Protein AF-F3AFX7-F1 (afdb_monomer_lite)

Foldseek 3Di:
DDDAPQCVVLVFDPCPQQLNVDPDDVVQQVVCCVVPVGHPSCVPPVLLNVLSVLLRLLVVLVVFFPDDQQPDWDQAPNDIDRSVRLSVLLNVLSSVLNNCVRCCVPVVPDDDDPVRVVVSVVSSVSNVVSCVRCVVVSVVTDGHPVPD

Sequence (148 aa):
MKRNKYLDNLGINIENYGSNFAKEKKLQRFFERRKYGFDYRETINMDLMFAEWLYSRLMMLVEQTDDDLTFNSVVFEGKKYTIEQAIQRILKATGNYLYFYEHVDTMGEEYVSDKEIQELCEEMKAATRLWAEIMRYADRVVVNKNVL

pLDDT: mean 89.42, std 8.96, range [50.69, 98.25]

Secondary structure (DSSP, 8-state):
----HHHHHTT--TTTSTTTT----HHHHHHHHHHHSS-GGGGSSHHHHHHHHHHHHHHHHHHHB-S-TTT-EEEETTEEEEHHHHHHHHHHHHHHHHHIIIIIIIT--S---HHHHHHHHHHHHHHHHHHHHHHHHHTTPPBPTT--

Radius of gyration: 17.04 Å; chains: 1; bounding box: 41×41×42 Å

Structure (mmCIF, N/CA/C/O backbone):
data_AF-F3AFX7-F1
#
_entry.id   AF-F3AFX7-F1
#
loop_
_atom_site.group_PDB
_atom_site.id
_atom_site.type_symbol
_atom_site.label_atom_id
_atom_site.label_alt_id
_atom_site.label_comp_id
_atom_site.label_asym_id
_atom_site.label_entity_id
_atom_site.label_seq_id
_atom_site.pdbx_PDB_ins_code
_atom_site.Cartn_x
_atom_site.Cartn_y
_atom_site.Cartn_z
_atom_site.occupancy
_atom_site.B_iso_or_equiv
_atom_site.auth_seq_id
_atom_site.auth_comp_id
_atom_site.auth_asym_id
_atom_site.auth_atom_id
_atom_site.pdbx_PDB_model_num
ATOM 1 N N . MET A 1 1 ? 1.449 -7.664 -13.588 1.00 72.62 1 MET A N 1
ATOM 2 C CA . MET A 1 1 ? 0.119 -7.592 -12.958 1.00 72.62 1 MET A CA 1
ATOM 3 C C . MET A 1 1 ? -0.962 -7.255 -13.977 1.00 72.62 1 MET A C 1
ATOM 5 O O . MET A 1 1 ? -0.650 -6.704 -15.028 1.00 72.62 1 MET A O 1
ATOM 9 N N . LYS A 1 2 ? -2.217 -7.641 -13.691 1.00 83.94 2 LYS A N 1
ATOM 10 C CA . LYS A 1 2 ? -3.394 -7.190 -14.455 1.00 83.94 2 LYS A CA 1
ATOM 11 C C . LYS A 1 2 ? -3.668 -5.711 -14.158 1.00 83.94 2 LYS A C 1
ATOM 13 O O . LYS A 1 2 ? -3.184 -5.195 -13.153 1.00 83.94 2 LYS A O 1
ATOM 18 N N . ARG A 1 3 ? -4.450 -5.065 -15.026 1.00 86.38 3 ARG A N 1
ATOM 19 C CA . ARG A 1 3 ? -4.883 -3.676 -14.849 1.00 86.38 3 ARG A CA 1
ATOM 20 C C . ARG A 1 3 ? -5.640 -3.495 -13.527 1.00 86.38 3 ARG A C 1
ATOM 22 O O . ARG A 1 3 ? -6.381 -4.393 -13.126 1.00 86.38 3 ARG A O 1
ATOM 29 N N . ASN A 1 4 ? -5.433 -2.358 -12.869 1.00 92.19 4 ASN A N 1
ATOM 30 C CA . ASN A 1 4 ? -5.941 -2.061 -11.538 1.00 92.19 4 ASN A CA 1
ATOM 31 C C . ASN A 1 4 ? -6.506 -0.634 -11.503 1.00 92.19 4 ASN A C 1
ATOM 33 O O . ASN A 1 4 ? -5.742 0.325 -11.562 1.00 92.19 4 ASN A O 1
ATOM 37 N N . LYS A 1 5 ? -7.833 -0.523 -11.343 1.00 93.81 5 LYS A N 1
ATOM 38 C CA . LYS A 1 5 ? -8.586 0.744 -11.324 1.00 93.81 5 LYS A CA 1
ATOM 39 C C . LYS A 1 5 ? -7.992 1.771 -10.354 1.00 93.81 5 LYS A C 1
ATOM 41 O O . LYS A 1 5 ? -7.946 2.949 -10.675 1.00 93.81 5 LYS A O 1
ATOM 46 N N . TYR A 1 6 ? -7.551 1.345 -9.171 1.00 94.94 6 TYR A N 1
ATOM 47 C CA . TYR A 1 6 ? -7.077 2.272 -8.141 1.00 94.94 6 TYR A CA 1
ATOM 48 C C . TYR A 1 6 ? -5.690 2.832 -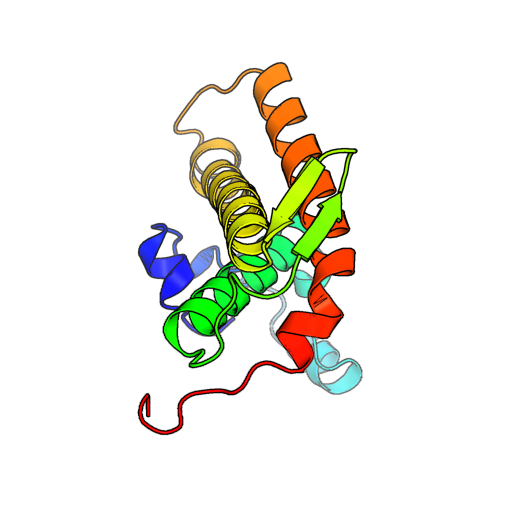8.455 1.00 94.94 6 TYR A C 1
ATOM 50 O O . TYR A 1 6 ? -5.437 3.998 -8.176 1.00 94.94 6 TYR A O 1
ATOM 58 N N . LEU A 1 7 ? -4.820 2.032 -9.079 1.00 93.19 7 LEU A N 1
ATOM 59 C CA . LEU A 1 7 ? -3.513 2.503 -9.545 1.00 93.19 7 LEU A CA 1
ATOM 60 C C . LEU A 1 7 ? -3.653 3.376 -10.801 1.00 93.19 7 LEU A C 1
ATOM 62 O O . LEU A 1 7 ? -2.970 4.387 -10.910 1.00 93.19 7 LEU A O 1
ATOM 66 N N . ASP A 1 8 ? -4.583 3.039 -11.706 1.00 92.62 8 ASP A N 1
ATOM 67 C CA . ASP A 1 8 ? -4.946 3.893 -12.848 1.00 9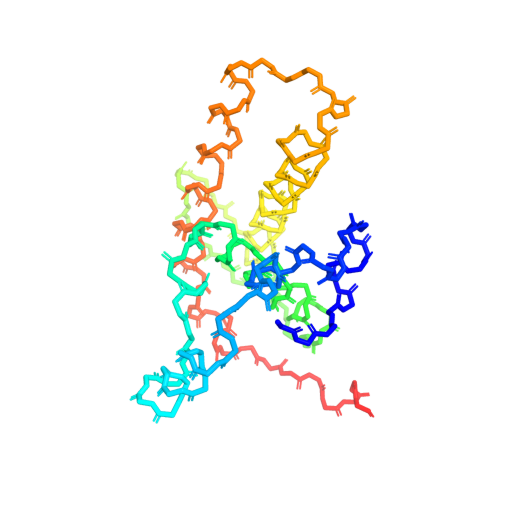2.62 8 ASP A CA 1
ATOM 68 C C . ASP A 1 8 ? -5.417 5.279 -12.356 1.00 92.62 8 ASP A C 1
ATOM 70 O O . ASP A 1 8 ? -4.992 6.304 -12.881 1.00 92.62 8 ASP A O 1
ATOM 74 N N . ASN A 1 9 ? -6.258 5.319 -11.314 1.00 92.94 9 ASN A N 1
ATOM 75 C CA . ASN A 1 9 ? -6.752 6.566 -10.718 1.00 92.94 9 ASN A CA 1
ATOM 76 C C . ASN A 1 9 ? -5.652 7.405 -10.046 1.00 92.94 9 ASN A C 1
ATOM 78 O O . ASN A 1 9 ? -5.812 8.618 -9.931 1.00 92.94 9 ASN A O 1
ATOM 82 N N . LEU A 1 10 ? -4.557 6.777 -9.607 1.00 90.06 10 LEU A N 1
ATOM 83 C CA . LEU A 1 10 ? -3.365 7.468 -9.109 1.00 90.06 10 LEU A CA 1
ATOM 84 C C . LEU A 1 10 ? -2.473 8.017 -10.235 1.00 90.06 10 LEU A C 1
ATOM 86 O O . LEU A 1 10 ? -1.498 8.695 -9.941 1.00 90.06 10 LEU A O 1
ATOM 90 N N . GLY A 1 11 ? -2.786 7.733 -11.503 1.00 89.38 11 GLY A N 1
ATOM 91 C CA . GLY A 1 11 ? -1.983 8.160 -12.652 1.00 89.38 11 GLY A CA 1
ATOM 92 C C . GLY A 1 11 ? -0.799 7.246 -12.975 1.00 89.38 11 GLY A C 1
ATOM 93 O O . GLY A 1 11 ? -0.038 7.552 -13.887 1.00 89.38 11 GLY A O 1
ATOM 94 N N . ILE A 1 12 ? -0.664 6.108 -12.289 1.00 88.75 12 ILE A N 1
ATOM 95 C CA . ILE A 1 12 ? 0.452 5.178 -12.490 1.00 88.75 12 ILE A CA 1
ATOM 96 C C . ILE A 1 12 ? 0.244 4.418 -13.801 1.00 88.75 12 ILE A C 1
ATOM 98 O O . ILE A 1 12 ? -0.831 3.852 -14.055 1.00 88.75 12 ILE A O 1
ATOM 102 N N . ASN A 1 13 ? 1.281 4.357 -14.635 1.00 87.94 13 ASN A N 1
ATOM 103 C CA . ASN A 1 13 ? 1.206 3.627 -15.895 1.00 87.94 13 ASN A CA 1
ATOM 104 C C . ASN A 1 13 ? 1.195 2.105 -15.652 1.00 87.94 13 ASN A C 1
ATOM 106 O O . ASN A 1 13 ? 1.954 1.579 -14.841 1.00 87.94 13 ASN A O 1
ATOM 110 N N . ILE A 1 14 ? 0.388 1.354 -16.412 1.00 88.56 14 ILE A N 1
ATOM 111 C CA . ILE A 1 14 ? 0.326 -0.117 -16.329 1.00 88.56 14 ILE A CA 1
ATOM 112 C C . ILE A 1 14 ? 1.689 -0.795 -16.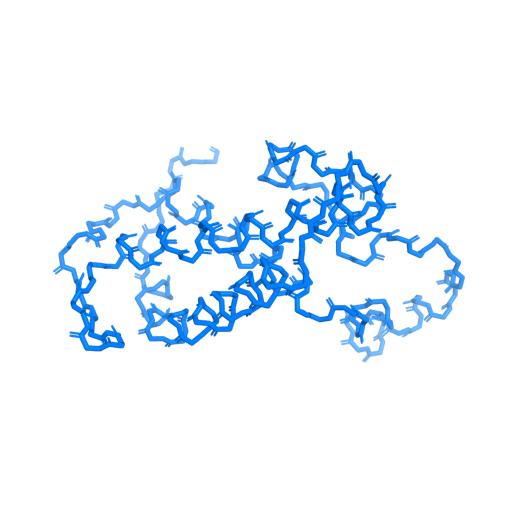526 1.00 88.56 14 ILE A C 1
ATOM 114 O O . ILE A 1 14 ? 1.915 -1.895 -16.007 1.00 88.56 14 ILE A O 1
ATOM 118 N N . GLU A 1 15 ? 2.594 -0.168 -17.279 1.00 87.62 15 GLU A N 1
ATOM 119 C CA . GLU A 1 15 ? 3.958 -0.669 -17.466 1.00 87.62 15 GLU A CA 1
ATOM 120 C C . GLU A 1 15 ? 4.774 -0.649 -16.167 1.00 87.62 15 GLU A C 1
ATOM 122 O O . GLU A 1 15 ? 5.639 -1.507 -15.991 1.00 87.62 15 GLU A O 1
ATOM 127 N N . ASN A 1 16 ? 4.429 0.244 -15.240 1.00 86.19 16 ASN A N 1
ATOM 128 C CA . ASN A 1 16 ? 5.113 0.444 -13.968 1.00 86.19 16 ASN A CA 1
ATOM 129 C C . ASN A 1 16 ? 4.469 -0.334 -12.810 1.00 86.19 16 ASN A C 1
ATOM 131 O O . ASN A 1 16 ? 5.075 -0.451 -11.754 1.00 86.19 16 ASN A O 1
ATOM 135 N N . TYR A 1 17 ? 3.302 -0.963 -13.016 1.00 86.88 17 TYR A N 1
ATOM 136 C CA . TYR A 1 17 ? 2.631 -1.746 -11.967 1.00 86.88 17 TYR A CA 1
ATOM 137 C C . TYR A 1 17 ? 3.475 -2.918 -11.474 1.00 86.88 17 TYR A C 1
ATOM 139 O O . TYR A 1 17 ? 3.654 -3.912 -12.194 1.00 86.88 17 TYR A O 1
ATOM 147 N N . GLY A 1 18 ? 3.876 -2.863 -10.212 1.00 81.56 18 GLY A N 1
ATOM 148 C CA . GLY A 1 18 ? 4.500 -3.934 -9.455 1.00 81.56 18 GLY A CA 1
ATOM 149 C C . GLY A 1 18 ? 5.662 -4.541 -10.221 1.00 81.56 18 GLY A C 1
ATOM 150 O O . GLY A 1 18 ? 6.707 -3.934 -10.396 1.00 81.56 18 GLY A O 1
ATOM 151 N N . SER A 1 19 ? 5.472 -5.756 -10.735 1.00 80.75 19 SER A N 1
ATOM 152 C CA . SER A 1 19 ? 6.486 -6.483 -11.503 1.00 80.75 19 SER A CA 1
ATOM 153 C C . SER A 1 19 ? 6.494 -6.212 -13.018 1.00 80.75 19 SER A C 1
ATOM 155 O O . SER A 1 19 ? 7.194 -6.910 -13.754 1.00 80.75 19 SER A O 1
ATOM 157 N N . ASN A 1 20 ? 5.700 -5.272 -13.545 1.00 84.44 20 ASN A N 1
ATOM 158 C CA . ASN A 1 20 ? 5.555 -5.059 -14.995 1.00 84.44 20 ASN A CA 1
ATOM 159 C C . ASN A 1 20 ? 6.750 -4.366 -15.665 1.00 84.44 20 ASN A C 1
ATOM 161 O O . ASN A 1 20 ? 6.932 -4.571 -16.868 1.00 84.44 20 ASN A O 1
ATOM 165 N N . PHE A 1 21 ? 7.603 -3.679 -14.898 1.00 80.00 21 PHE A N 1
ATOM 166 C CA . PHE A 1 21 ? 8.753 -2.921 -15.405 1.00 80.00 21 PHE A CA 1
ATOM 167 C C . PHE A 1 21 ? 9.711 -3.762 -16.267 1.00 80.00 21 PHE A C 1
ATOM 169 O O . PHE A 1 21 ? 10.208 -3.318 -17.301 1.00 80.00 21 PHE A O 1
ATOM 176 N N . ALA A 1 22 ? 9.961 -5.020 -15.891 1.00 79.25 22 ALA A N 1
ATOM 177 C CA . ALA A 1 22 ? 10.874 -5.885 -16.631 1.00 79.25 22 ALA A CA 1
ATOM 178 C C . ALA A 1 22 ? 10.124 -6.717 -17.682 1.00 79.25 22 ALA A C 1
ATOM 180 O O . ALA A 1 22 ? 9.324 -7.602 -17.356 1.00 79.25 22 ALA A O 1
ATOM 181 N N . LYS A 1 23 ? 10.440 -6.490 -18.965 1.00 81.44 23 LYS A N 1
ATOM 182 C CA . LYS A 1 23 ? 9.850 -7.198 -20.122 1.00 81.44 23 LYS A CA 1
ATOM 183 C C . LYS A 1 23 ? 10.651 -8.446 -20.551 1.00 81.44 23 LYS A C 1
ATOM 185 O O . LYS A 1 23 ? 10.092 -9.345 -21.189 1.00 81.44 23 LYS A O 1
ATOM 190 N N . GLU A 1 24 ? 11.900 -8.574 -20.111 1.00 84.44 24 GLU A N 1
ATOM 191 C CA . GLU A 1 24 ? 12.858 -9.616 -20.525 1.00 84.44 24 GLU A CA 1
ATOM 192 C C . GLU A 1 24 ? 12.674 -10.993 -19.851 1.00 84.44 24 GLU A C 1
ATOM 194 O O . GLU A 1 24 ? 11.819 -11.179 -18.996 1.00 84.44 24 GLU A O 1
ATOM 199 N N . LYS A 1 25 ? 13.472 -12.002 -20.238 1.00 88.62 25 LYS A N 1
ATOM 200 C CA . LYS A 1 25 ? 13.552 -13.319 -19.561 1.00 88.62 25 LYS A CA 1
ATOM 201 C C . LYS A 1 25 ? 12.216 -14.080 -19.436 1.00 88.62 25 LYS A C 1
ATOM 203 O O . LYS A 1 25 ? 11.943 -14.752 -18.443 1.00 88.62 25 LYS A O 1
ATOM 208 N N . LYS A 1 26 ? 11.380 -14.032 -20.484 1.00 90.19 26 LYS A N 1
ATOM 209 C CA . LYS A 1 26 ? 10.054 -14.694 -20.533 1.00 90.19 26 LYS A CA 1
ATOM 210 C C . LYS A 1 26 ? 10.078 -16.176 -20.127 1.00 90.19 26 LYS A C 1
ATOM 212 O O . LYS A 1 26 ? 9.209 -16.588 -19.365 1.00 90.19 26 LYS A O 1
ATOM 217 N N . LEU A 1 27 ? 11.056 -16.949 -20.609 1.00 93.88 27 LEU A N 1
ATOM 218 C CA . LEU A 1 27 ? 11.170 -18.382 -20.305 1.00 93.88 27 LEU A CA 1
ATOM 219 C C . LEU A 1 27 ? 11.485 -18.641 -18.829 1.00 93.88 27 LEU A C 1
ATOM 221 O O . LEU A 1 27 ? 10.818 -19.462 -18.209 1.00 93.88 27 LEU A O 1
ATOM 225 N N . GLN A 1 28 ? 12.436 -17.903 -18.248 1.00 94.06 28 GLN A N 1
ATOM 226 C CA . GLN A 1 28 ? 12.748 -17.999 -16.819 1.00 94.06 28 GLN A CA 1
ATOM 227 C C . GLN A 1 28 ? 11.493 -17.751 -15.976 1.00 94.06 28 GLN A C 1
ATOM 229 O O . GLN A 1 28 ? 11.135 -18.585 -15.150 1.00 94.06 28 GLN A O 1
ATOM 234 N N . ARG A 1 29 ? 10.759 -16.667 -16.262 1.00 92.06 29 ARG A N 1
ATOM 235 C CA . ARG A 1 29 ? 9.520 -16.338 -15.541 1.00 92.06 29 ARG A CA 1
ATOM 236 C C . ARG A 1 29 ? 8.446 -17.409 -15.672 1.00 92.06 29 ARG A C 1
ATOM 238 O O . ARG A 1 29 ? 7.694 -17.641 -14.735 1.00 92.06 29 ARG A O 1
ATOM 245 N N . PHE A 1 30 ? 8.347 -18.057 -16.832 1.00 93.62 30 PHE A N 1
ATOM 246 C CA . PHE A 1 30 ? 7.412 -19.163 -17.019 1.00 93.62 30 PHE A CA 1
ATOM 247 C C . PHE A 1 30 ? 7.740 -20.338 -16.087 1.00 93.62 30 PHE A C 1
ATOM 249 O O . PHE A 1 30 ? 6.846 -20.855 -15.415 1.00 93.62 30 PHE A O 1
ATOM 256 N N . PHE A 1 31 ? 9.016 -20.726 -15.999 1.00 97.25 31 PHE A N 1
ATOM 257 C CA . PHE A 1 31 ? 9.451 -21.790 -15.092 1.00 97.25 31 PHE A CA 1
ATOM 258 C C . PHE A 1 31 ? 9.291 -21.403 -13.619 1.00 97.25 31 PHE A C 1
ATOM 260 O O . PHE A 1 31 ? 8.806 -22.214 -12.832 1.00 97.25 31 PHE A O 1
ATOM 267 N N . GLU A 1 32 ? 9.636 -20.169 -13.250 1.00 95.88 32 GLU A N 1
ATOM 268 C CA . GLU A 1 32 ? 9.485 -19.665 -11.882 1.00 95.88 32 GLU A CA 1
ATOM 269 C C . GLU A 1 32 ? 8.023 -19.647 -11.441 1.00 95.88 32 GLU A C 1
ATOM 271 O O . GLU A 1 32 ? 7.709 -20.229 -10.410 1.00 95.88 32 GLU A O 1
ATOM 276 N N . ARG A 1 33 ? 7.101 -19.121 -12.259 1.00 94.56 33 ARG A N 1
ATOM 277 C CA . ARG A 1 33 ? 5.664 -19.128 -11.928 1.00 94.56 33 ARG A CA 1
ATOM 278 C C . ARG A 1 33 ? 5.112 -20.535 -11.757 1.00 94.56 33 ARG A C 1
ATOM 280 O O . ARG A 1 33 ? 4.273 -20.758 -10.894 1.00 94.56 33 ARG A O 1
ATOM 287 N N . ARG A 1 34 ? 5.583 -21.502 -12.551 1.00 95.19 34 ARG A N 1
ATOM 288 C CA . ARG A 1 34 ? 5.170 -22.904 -12.399 1.00 95.19 34 ARG A CA 1
ATOM 289 C C . ARG A 1 34 ? 5.729 -23.539 -11.123 1.00 95.19 34 ARG A C 1
ATOM 291 O O . ARG A 1 34 ? 5.075 -24.408 -10.557 1.00 95.19 34 ARG A O 1
ATOM 298 N N . LYS A 1 35 ? 6.929 -23.142 -10.694 1.00 97.44 35 LYS A N 1
ATOM 299 C CA . LYS A 1 35 ? 7.603 -23.700 -9.514 1.00 97.44 35 LYS A CA 1
ATOM 300 C C . LYS A 1 35 ? 7.165 -23.038 -8.204 1.00 97.44 35 LYS A C 1
ATOM 302 O O . LYS A 1 35 ? 6.978 -23.741 -7.219 1.00 97.44 35 LYS A O 1
ATOM 307 N N . TYR A 1 36 ? 7.033 -21.714 -8.191 1.00 95.94 36 TYR A N 1
ATOM 308 C CA . TYR A 1 36 ? 6.838 -20.896 -6.990 1.00 95.94 36 TYR A CA 1
ATOM 309 C C . TYR A 1 36 ? 5.481 -20.179 -6.944 1.00 95.94 36 TYR A C 1
ATOM 311 O O . TYR A 1 36 ? 5.097 -19.684 -5.892 1.00 95.94 36 TYR A O 1
ATOM 319 N N . GLY A 1 37 ? 4.750 -20.098 -8.061 1.00 93.44 37 GLY A N 1
ATOM 320 C CA . GLY A 1 37 ? 3.509 -19.317 -8.174 1.00 93.44 37 GLY A CA 1
ATOM 321 C C . GLY A 1 37 ? 3.715 -17.839 -8.533 1.00 93.44 37 GLY A C 1
ATOM 322 O O . GLY A 1 37 ? 2.768 -17.191 -8.969 1.00 93.44 37 GLY A O 1
ATOM 323 N N . PHE A 1 38 ? 4.947 -17.336 -8.433 1.00 91.31 38 PHE A N 1
ATOM 324 C CA . PHE A 1 38 ? 5.373 -15.971 -8.766 1.00 91.31 38 PHE A CA 1
ATOM 325 C C . PHE A 1 38 ? 6.726 -15.994 -9.504 1.00 91.31 38 PHE A C 1
ATOM 327 O O . PHE A 1 38 ? 7.352 -17.052 -9.618 1.00 91.31 38 PHE A O 1
ATOM 334 N N . ASP A 1 39 ? 7.167 -14.859 -10.055 1.00 92.31 39 ASP A N 1
ATOM 335 C CA . ASP A 1 39 ? 8.479 -14.734 -10.719 1.00 92.31 39 ASP A CA 1
ATOM 336 C C . ASP A 1 39 ? 9.437 -13.766 -10.012 1.00 92.31 39 ASP A C 1
ATOM 338 O O . ASP A 1 39 ? 9.022 -13.002 -9.147 1.00 92.31 39 ASP A O 1
ATOM 342 N N . TYR A 1 40 ? 10.726 -13.791 -10.372 1.00 90.38 40 TYR A N 1
ATOM 343 C CA . TYR A 1 40 ? 11.775 -13.012 -9.691 1.00 90.38 40 TYR A CA 1
ATOM 344 C C . TYR A 1 40 ? 11.492 -11.503 -9.607 1.00 90.38 40 TYR A C 1
ATOM 346 O O . TYR A 1 40 ? 12.018 -10.819 -8.738 1.00 90.38 40 TYR A O 1
ATOM 354 N N . ARG A 1 41 ? 10.684 -10.942 -10.514 1.00 89.06 41 ARG A N 1
ATOM 355 C CA . ARG A 1 41 ? 10.353 -9.510 -10.471 1.00 89.06 41 ARG A CA 1
ATOM 356 C C . ARG A 1 41 ? 9.511 -9.175 -9.245 1.00 89.06 41 ARG A C 1
ATOM 358 O O . ARG A 1 41 ? 9.519 -8.035 -8.812 1.00 89.06 41 ARG A O 1
ATOM 365 N N . GLU A 1 42 ? 8.818 -10.170 -8.696 1.00 88.62 42 GLU A N 1
ATOM 366 C CA . GLU A 1 42 ? 8.036 -10.056 -7.467 1.00 88.62 42 GLU A CA 1
ATOM 367 C C . GLU A 1 42 ? 8.904 -10.112 -6.196 1.00 88.62 42 GLU A C 1
ATOM 369 O O . GLU A 1 42 ? 8.394 -9.982 -5.089 1.00 88.62 42 GLU A O 1
ATOM 374 N N . THR A 1 43 ? 10.223 -10.285 -6.345 1.00 88.69 43 THR A N 1
ATOM 375 C CA . THR A 1 43 ? 11.204 -10.224 -5.250 1.00 88.69 43 THR A CA 1
ATOM 376 C C . THR A 1 43 ? 12.068 -8.960 -5.310 1.00 88.69 43 THR A C 1
ATOM 378 O O . THR A 1 43 ? 13.080 -8.875 -4.618 1.00 88.69 43 THR A O 1
ATOM 381 N N . ILE A 1 44 ? 11.719 -8.002 -6.171 1.00 85.56 44 ILE A N 1
ATOM 382 C CA . ILE A 1 44 ? 12.408 -6.718 -6.351 1.00 85.56 44 ILE A CA 1
ATOM 383 C C . ILE A 1 44 ? 11.445 -5.618 -5.901 1.00 85.56 44 ILE A C 1
ATOM 385 O O . ILE A 1 44 ? 10.254 -5.714 -6.174 1.00 85.56 44 ILE A O 1
ATOM 389 N N . ASN A 1 45 ? 11.952 -4.586 -5.217 1.00 85.44 45 ASN A N 1
ATOM 390 C CA . ASN A 1 45 ? 11.151 -3.459 -4.716 1.00 85.44 45 ASN A CA 1
ATOM 391 C C . ASN A 1 45 ? 9.915 -3.921 -3.922 1.00 85.44 45 ASN A C 1
ATOM 393 O O . ASN A 1 45 ? 8.790 -3.489 -4.171 1.00 85.44 45 ASN A O 1
ATOM 397 N N . MET A 1 46 ? 10.131 -4.831 -2.965 1.00 89.06 46 MET A N 1
ATOM 398 C CA . MET A 1 46 ? 9.048 -5.445 -2.187 1.00 89.06 46 MET A CA 1
ATOM 399 C C . MET A 1 46 ? 8.200 -4.415 -1.432 1.00 89.06 46 MET A C 1
ATOM 401 O O . MET A 1 46 ? 6.993 -4.609 -1.328 1.00 89.06 46 MET A O 1
ATOM 405 N N . ASP A 1 47 ? 8.795 -3.313 -0.970 1.00 89.06 47 ASP A N 1
ATOM 406 C CA . ASP A 1 47 ? 8.063 -2.231 -0.301 1.00 89.06 47 ASP A CA 1
ATOM 407 C C . ASP A 1 47 ? 7.075 -1.543 -1.250 1.00 89.06 47 ASP A C 1
ATOM 409 O O . ASP A 1 47 ? 5.912 -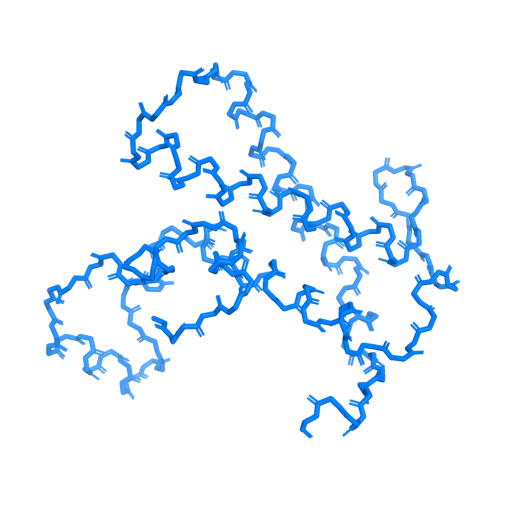1.349 -0.894 1.00 89.06 47 ASP A O 1
ATOM 413 N N . LEU A 1 48 ? 7.496 -1.257 -2.488 1.00 90.25 48 LEU A N 1
ATOM 414 C CA . LEU A 1 48 ? 6.631 -0.696 -3.526 1.00 90.25 48 LEU A CA 1
ATOM 415 C C . LEU A 1 48 ? 5.490 -1.657 -3.869 1.00 90.25 48 LEU A C 1
ATOM 417 O O . LEU A 1 48 ? 4.324 -1.271 -3.888 1.00 90.25 48 LEU A O 1
ATOM 421 N N . MET A 1 49 ? 5.814 -2.935 -4.074 1.00 90.31 49 MET A N 1
ATOM 422 C CA . MET A 1 49 ? 4.804 -3.957 -4.343 1.00 90.31 49 MET A CA 1
ATOM 423 C C . MET A 1 49 ? 3.808 -4.113 -3.195 1.00 90.31 49 MET A C 1
ATOM 425 O O . MET A 1 49 ? 2.611 -4.298 -3.427 1.00 90.31 49 MET A O 1
ATOM 429 N N . PHE A 1 50 ? 4.288 -4.043 -1.955 1.00 93.19 50 PHE A N 1
ATOM 430 C CA . PHE A 1 50 ? 3.436 -4.096 -0.780 1.00 93.19 50 PHE A CA 1
ATOM 431 C C . PHE A 1 50 ? 2.546 -2.853 -0.684 1.00 93.19 50 PHE A C 1
ATOM 433 O O . PHE A 1 50 ? 1.355 -2.996 -0.408 1.00 93.19 50 PHE A O 1
ATOM 440 N N . ALA A 1 51 ? 3.069 -1.661 -0.991 1.00 95.44 51 ALA A N 1
ATOM 441 C CA . ALA A 1 51 ? 2.290 -0.427 -1.057 1.00 95.44 51 ALA A CA 1
ATOM 442 C C . ALA A 1 51 ? 1.180 -0.507 -2.118 1.00 95.44 51 ALA A C 1
ATOM 444 O O . ALA A 1 51 ? 0.023 -0.230 -1.804 1.00 95.44 51 ALA A O 1
ATOM 445 N N . GLU A 1 52 ? 1.489 -0.962 -3.338 1.00 94.75 52 GLU A N 1
ATOM 446 C CA . GLU A 1 52 ? 0.491 -1.159 -4.400 1.00 94.75 52 GLU A CA 1
ATOM 447 C C . GLU A 1 52 ? -0.596 -2.146 -3.986 1.00 94.75 52 GLU A C 1
ATOM 449 O O . GLU A 1 52 ? -1.794 -1.932 -4.231 1.00 94.75 52 GLU A O 1
ATOM 454 N N . TRP A 1 53 ? -0.173 -3.260 -3.380 1.00 93.81 53 TRP A N 1
ATOM 455 C CA . TRP A 1 53 ? -1.080 -4.280 -2.891 1.00 93.81 53 TRP A CA 1
ATOM 456 C C . TRP A 1 53 ? -2.013 -3.679 -1.842 1.00 93.81 53 TRP A C 1
ATOM 458 O O . TRP A 1 53 ? -3.229 -3.681 -2.044 1.00 93.81 53 TRP A O 1
ATOM 468 N N . LEU A 1 54 ? -1.452 -3.101 -0.785 1.00 95.69 54 LEU A N 1
ATOM 469 C CA . LEU A 1 54 ? -2.191 -2.584 0.357 1.00 95.69 54 LEU A CA 1
ATOM 470 C C . LEU A 1 54 ? -3.141 -1.452 -0.047 1.00 95.69 54 LEU A C 1
ATOM 472 O O . LEU A 1 54 ? -4.328 -1.525 0.272 1.00 95.69 54 LEU A O 1
ATOM 476 N N . TYR A 1 55 ? -2.657 -0.478 -0.826 1.00 96.88 55 TYR A N 1
ATOM 477 C CA . TYR A 1 55 ? -3.460 0.640 -1.326 1.00 96.88 55 TYR A CA 1
ATOM 478 C C . TYR A 1 55 ? -4.700 0.142 -2.069 1.00 96.88 55 TYR A C 1
ATOM 480 O O . TYR A 1 55 ? -5.834 0.457 -1.715 1.00 96.88 55 TYR A O 1
ATOM 488 N N . SER A 1 56 ? -4.496 -0.719 -3.066 1.00 95.19 56 SER A N 1
ATOM 489 C CA . SER A 1 56 ? -5.584 -1.164 -3.938 1.00 95.19 56 SER A CA 1
ATOM 490 C C . SER A 1 56 ? -6.636 -1.993 -3.200 1.00 95.19 56 SER A C 1
ATOM 492 O O . SER A 1 56 ? -7.823 -1.891 -3.501 1.00 95.19 56 SER A O 1
ATOM 494 N N . ARG A 1 57 ? -6.218 -2.842 -2.249 1.00 94.00 57 ARG A N 1
ATOM 495 C CA . ARG A 1 57 ? -7.152 -3.710 -1.512 1.00 94.00 57 ARG A CA 1
ATOM 496 C C . ARG A 1 57 ? -7.936 -2.915 -0.479 1.00 94.00 57 ARG A C 1
ATOM 498 O O . ARG A 1 57 ? -9.128 -3.157 -0.342 1.00 94.00 57 ARG A O 1
ATOM 505 N N . LEU A 1 58 ? -7.306 -1.954 0.194 1.00 95.19 58 LEU A N 1
ATOM 506 C CA . LEU A 1 58 ? -8.000 -1.083 1.138 1.00 95.19 58 LEU A CA 1
ATOM 507 C C . LEU A 1 58 ? -8.959 -0.114 0.440 1.00 95.19 58 LEU A C 1
ATOM 509 O O . LEU A 1 58 ? -10.058 0.090 0.944 1.00 95.19 58 LEU A O 1
ATOM 513 N N . MET A 1 59 ? -8.602 0.414 -0.736 1.00 95.81 59 MET A N 1
ATOM 514 C CA . MET A 1 59 ? -9.534 1.211 -1.543 1.00 95.81 59 MET A CA 1
ATOM 515 C C . MET A 1 59 ? -10.786 0.404 -1.901 1.00 95.81 59 MET A C 1
ATOM 517 O O . MET A 1 59 ? -11.902 0.880 -1.712 1.00 95.81 59 MET A O 1
ATOM 521 N N . MET A 1 60 ? -10.605 -0.841 -2.356 1.00 92.81 60 MET A N 1
ATOM 522 C CA . MET A 1 60 ? -11.724 -1.731 -2.668 1.00 92.81 60 MET A CA 1
ATOM 523 C C . MET A 1 60 ? -12.549 -2.092 -1.433 1.00 92.81 60 MET A C 1
ATOM 525 O O . MET A 1 60 ? -13.772 -2.097 -1.502 1.00 92.81 60 MET A O 1
ATOM 529 N N . LEU A 1 61 ? -11.889 -2.371 -0.305 1.00 92.06 61 LEU A N 1
ATOM 530 C CA . LEU A 1 61 ? -12.553 -2.673 0.960 1.00 92.06 61 LEU A CA 1
ATOM 531 C C . LEU A 1 61 ? -13.485 -1.531 1.369 1.00 92.06 61 LEU A C 1
ATOM 533 O O . LEU A 1 61 ? -14.648 -1.780 1.654 1.00 92.06 61 LEU A O 1
ATOM 537 N N . VAL A 1 62 ? -12.989 -0.292 1.354 1.00 92.75 62 VAL A N 1
ATOM 538 C CA . VAL A 1 62 ? -13.777 0.899 1.704 1.00 92.75 62 VAL A CA 1
ATOM 539 C C . VAL A 1 62 ? -14.929 1.122 0.720 1.00 92.75 62 VAL A C 1
ATOM 541 O O . VAL A 1 62 ? -16.002 1.536 1.137 1.00 92.75 62 VAL A O 1
ATOM 544 N N . GLU A 1 63 ? -14.735 0.827 -0.568 1.00 92.19 63 GLU A N 1
ATOM 545 C CA . GLU A 1 63 ? -15.786 0.955 -1.591 1.00 92.19 63 GLU A CA 1
ATOM 546 C C . GLU A 1 63 ? -16.894 -0.108 -1.450 1.00 92.19 63 GLU A C 1
ATOM 548 O O . GLU A 1 63 ? -18.031 0.150 -1.838 1.00 92.19 63 GLU A O 1
ATOM 553 N N . GLN A 1 64 ? -16.584 -1.298 -0.919 1.00 90.25 64 GLN A N 1
ATOM 554 C CA . GLN A 1 64 ? -17.492 -2.458 -0.922 1.00 90.25 64 GLN A CA 1
ATOM 555 C C . GLN A 1 64 ? -18.048 -2.859 0.448 1.00 90.25 64 GLN A C 1
ATOM 557 O O . GLN A 1 64 ? -18.965 -3.679 0.511 1.00 90.25 64 GLN A O 1
ATOM 562 N N . THR A 1 65 ? -17.459 -2.376 1.536 1.00 88.75 65 THR A N 1
ATOM 563 C CA . THR A 1 65 ? -17.869 -2.742 2.893 1.00 88.75 65 THR A CA 1
ATOM 564 C C . THR A 1 65 ? -19.225 -2.142 3.253 1.00 88.75 65 THR A C 1
ATOM 566 O O . THR A 1 65 ? -19.437 -0.946 3.069 1.00 88.75 65 THR A O 1
ATOM 569 N N . ASP A 1 66 ? -20.109 -2.955 3.835 1.00 87.56 66 ASP A N 1
ATOM 570 C CA . ASP A 1 66 ? -21.326 -2.464 4.506 1.00 87.56 66 ASP A CA 1
ATOM 571 C C . ASP A 1 66 ? -21.110 -2.256 6.020 1.00 87.56 66 ASP A C 1
ATOM 573 O O . ASP A 1 66 ? -21.983 -1.728 6.711 1.00 87.56 66 ASP A O 1
ATOM 577 N N . ASP A 1 67 ? -19.957 -2.674 6.556 1.00 88.38 67 ASP A N 1
ATOM 578 C CA . ASP A 1 67 ? -19.644 -2.534 7.979 1.00 88.38 67 ASP A CA 1
ATOM 579 C C . ASP A 1 67 ? -19.387 -1.077 8.388 1.00 88.38 67 ASP A C 1
ATOM 581 O O . ASP A 1 67 ? -18.707 -0.318 7.693 1.00 88.38 67 ASP A O 1
ATOM 585 N N . ASP A 1 68 ? -19.838 -0.718 9.594 1.00 90.44 68 ASP A N 1
ATOM 586 C CA . ASP A 1 68 ? -19.493 0.551 10.237 1.00 90.44 68 ASP A CA 1
ATOM 587 C C . ASP A 1 68 ? -18.044 0.524 10.758 1.00 90.44 68 ASP A C 1
ATOM 589 O O . ASP A 1 68 ? -17.742 0.091 11.878 1.00 90.44 68 ASP A O 1
ATOM 593 N N . LEU A 1 69 ? -17.126 1.031 9.932 1.00 91.94 69 LEU A N 1
ATOM 594 C CA . LEU A 1 69 ? -15.697 1.135 10.240 1.00 91.94 69 LEU A CA 1
ATOM 595 C C . LEU A 1 69 ? -15.371 2.153 11.352 1.00 91.94 69 LEU A C 1
ATOM 597 O O . LEU A 1 69 ? -14.219 2.227 11.798 1.00 91.94 69 LEU A O 1
ATOM 601 N N . THR A 1 70 ? -16.349 2.932 11.819 1.00 94.25 70 THR A N 1
ATOM 602 C CA . THR A 1 70 ? -16.166 3.899 12.911 1.00 94.25 70 THR A CA 1
ATOM 603 C C . THR A 1 70 ? -16.393 3.282 14.292 1.00 94.25 70 THR A C 1
ATOM 605 O O . THR A 1 70 ? -15.879 3.798 15.287 1.00 94.25 70 THR A O 1
ATOM 608 N N . PHE A 1 71 ? -17.090 2.142 14.354 1.00 92.31 71 PHE A N 1
ATOM 609 C CA . PHE A 1 71 ? -17.462 1.477 15.602 1.00 92.31 71 PHE A CA 1
ATOM 610 C C . PHE A 1 71 ? -16.255 0.914 16.369 1.00 92.31 71 PHE A C 1
ATOM 612 O O . PHE A 1 71 ? -16.126 1.089 17.583 1.00 92.31 71 PHE A O 1
ATOM 619 N N . ASN A 1 72 ? -15.348 0.236 15.661 1.00 93.00 72 ASN A N 1
ATOM 620 C CA . ASN A 1 72 ? -14.149 -0.354 16.251 1.00 93.00 72 ASN A CA 1
ATOM 621 C C . ASN A 1 72 ? -12.966 0.620 16.214 1.00 93.00 72 ASN A C 1
ATOM 623 O O . ASN A 1 72 ? -12.863 1.484 15.343 1.00 93.00 72 ASN A O 1
ATOM 627 N N . SER A 1 73 ? -12.036 0.459 17.157 1.00 95.88 73 SER A N 1
ATOM 628 C CA . SER A 1 73 ? -10.855 1.320 17.251 1.00 95.88 73 SER A CA 1
ATOM 629 C C . SER A 1 73 ? -9.616 0.571 17.728 1.00 95.88 73 SER A C 1
ATOM 631 O O . SER A 1 73 ? -9.710 -0.458 18.398 1.00 95.88 73 SER A O 1
ATOM 633 N N . VAL A 1 74 ? -8.452 1.118 17.391 1.00 96.62 74 VAL A N 1
ATOM 634 C CA . VAL A 1 74 ? -7.132 0.652 17.823 1.00 96.62 74 VAL A CA 1
ATOM 635 C C . VAL A 1 74 ? -6.345 1.809 18.435 1.00 96.62 74 VAL A C 1
ATOM 637 O O . VAL A 1 74 ? -6.587 2.975 18.120 1.00 96.62 74 VAL A O 1
ATOM 640 N N . VAL A 1 75 ? -5.404 1.500 19.326 1.00 97.56 75 VAL A N 1
ATOM 641 C CA . VAL A 1 75 ? -4.427 2.477 19.822 1.00 97.56 75 VAL A CA 1
ATOM 642 C C . VAL A 1 75 ? -3.108 2.207 19.118 1.00 97.56 75 VAL A C 1
ATOM 644 O O . VAL A 1 75 ? -2.566 1.113 19.229 1.00 97.56 75 VAL A O 1
ATOM 647 N N . PHE A 1 76 ? -2.594 3.204 18.410 1.00 97.75 76 PHE A N 1
ATOM 648 C CA . PHE A 1 76 ? -1.346 3.119 17.665 1.00 97.75 76 PHE A CA 1
ATOM 649 C C . PHE A 1 76 ? -0.522 4.382 17.913 1.00 97.75 76 PHE A C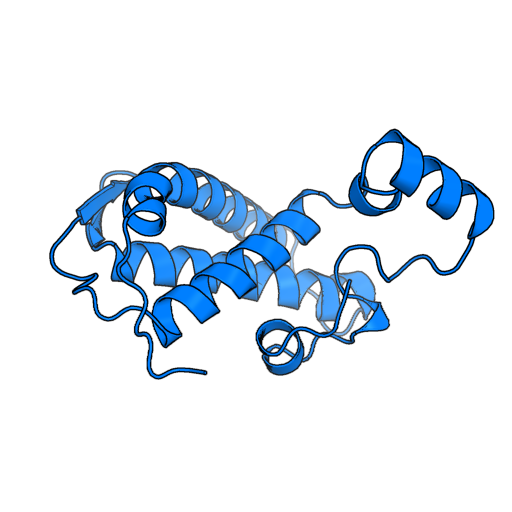 1
ATOM 651 O O . PHE A 1 76 ? -1.050 5.491 17.852 1.00 97.75 76 PHE A O 1
ATOM 658 N N . GLU A 1 77 ? 0.762 4.225 18.245 1.00 96.12 77 GLU A N 1
ATOM 659 C CA . GLU A 1 77 ? 1.669 5.349 18.555 1.00 96.12 77 GLU A CA 1
ATOM 660 C C . GLU A 1 77 ? 1.091 6.320 19.607 1.00 96.12 77 GLU A C 1
ATOM 662 O O . GLU A 1 77 ? 1.195 7.540 19.498 1.00 96.12 77 GLU A O 1
ATOM 667 N N . GLY A 1 78 ? 0.416 5.768 20.622 1.00 96.62 78 GLY A N 1
ATOM 668 C CA . GLY A 1 78 ? -0.206 6.537 21.705 1.00 96.62 78 GLY A CA 1
ATOM 669 C C . GLY A 1 78 ? -1.487 7.288 21.322 1.00 96.62 78 GLY A C 1
ATOM 670 O O . GLY A 1 78 ? -2.050 7.982 22.166 1.00 96.62 78 GLY A O 1
ATOM 671 N N . LYS A 1 79 ? -1.980 7.150 20.085 1.00 97.19 79 LYS A N 1
ATOM 672 C CA . LYS A 1 79 ? -3.216 7.784 19.604 1.00 97.19 79 LYS A CA 1
ATOM 673 C C . LYS A 1 79 ? -4.285 6.738 19.303 1.00 97.19 79 LYS A C 1
ATOM 675 O O . LYS A 1 79 ? -3.990 5.660 18.794 1.00 97.19 79 LYS A O 1
ATOM 680 N N . LYS A 1 80 ? -5.539 7.059 19.624 1.00 97.75 80 LYS A N 1
ATOM 681 C CA . LYS A 1 80 ? -6.698 6.224 19.292 1.00 97.75 80 LYS A CA 1
ATOM 682 C C . LYS A 1 80 ? -7.157 6.540 17.868 1.00 97.75 80 LYS A C 1
ATOM 684 O O . LYS A 1 80 ? -7.359 7.708 17.552 1.00 97.75 80 LYS A O 1
ATOM 689 N N . TYR A 1 81 ? -7.358 5.505 17.061 1.00 97.62 81 TYR A N 1
ATOM 690 C CA . TYR A 1 81 ? -7.884 5.587 15.700 1.00 97.62 81 TYR A CA 1
ATOM 691 C C . TYR A 1 81 ? -9.107 4.687 15.577 1.00 97.62 81 TYR A C 1
ATOM 693 O O . TYR A 1 81 ? -9.073 3.549 16.049 1.00 97.62 81 TYR A O 1
ATOM 701 N N . THR A 1 82 ? -10.170 5.154 14.924 1.00 97.44 82 THR A N 1
ATOM 702 C CA . THR A 1 82 ? -11.176 4.229 14.377 1.00 97.44 82 THR A CA 1
ATOM 703 C C . THR A 1 82 ? -10.548 3.375 13.272 1.00 97.44 82 THR A C 1
ATOM 705 O O . THR A 1 82 ? -9.491 3.729 12.737 1.00 97.44 82 THR A O 1
ATOM 708 N N . ILE A 1 83 ? -11.168 2.247 12.914 1.00 96.38 83 ILE A N 1
ATOM 709 C CA . ILE A 1 83 ? -10.676 1.431 11.790 1.00 96.38 83 ILE A CA 1
ATOM 710 C C . ILE A 1 83 ? -10.683 2.247 10.496 1.00 96.38 83 ILE A C 1
ATOM 712 O O . ILE A 1 83 ? -9.703 2.214 9.758 1.00 96.38 83 ILE A O 1
ATOM 716 N N . GLU A 1 84 ? -11.720 3.054 10.274 1.00 96.12 84 GLU A N 1
ATOM 717 C CA . GLU A 1 84 ? -11.769 4.005 9.161 1.00 96.12 84 GLU A CA 1
ATOM 718 C C . GLU A 1 84 ? -10.557 4.949 9.157 1.00 96.12 84 GLU A C 1
ATOM 720 O O . GLU A 1 84 ? -9.832 5.020 8.167 1.00 96.12 84 GLU A O 1
ATOM 725 N N . GLN A 1 85 ? -10.283 5.636 10.270 1.00 97.81 85 GLN A N 1
ATOM 726 C CA . GLN A 1 85 ? -9.157 6.571 10.365 1.00 97.81 85 GLN A CA 1
ATOM 727 C C . GLN A 1 85 ? -7.811 5.878 10.141 1.00 97.81 85 GLN A C 1
ATOM 729 O O . GLN A 1 85 ? -6.915 6.446 9.513 1.00 97.81 85 GLN A O 1
ATOM 734 N N . ALA A 1 86 ? -7.665 4.650 10.640 1.00 97.81 86 ALA A N 1
ATOM 735 C CA . ALA A 1 86 ? -6.466 3.859 10.425 1.00 97.81 86 ALA A CA 1
ATOM 736 C C . ALA A 1 86 ? -6.288 3.499 8.942 1.00 97.81 86 ALA A C 1
ATOM 738 O O . ALA A 1 86 ? -5.202 3.696 8.398 1.00 97.81 86 ALA A O 1
ATOM 739 N N . ILE A 1 87 ? -7.357 3.054 8.270 1.00 97.31 87 ILE A N 1
ATOM 740 C CA . ILE A 1 87 ? -7.349 2.774 6.829 1.00 97.31 87 ILE A CA 1
ATOM 741 C C . ILE A 1 87 ? -6.998 4.037 6.038 1.00 97.31 87 ILE A C 1
ATOM 743 O O . ILE A 1 87 ? -6.117 3.983 5.185 1.00 97.31 87 ILE A O 1
ATOM 747 N N . GLN A 1 88 ? -7.607 5.183 6.348 1.00 98.00 88 GLN A N 1
ATOM 748 C CA . GLN A 1 88 ? -7.316 6.443 5.655 1.00 98.00 88 GLN A CA 1
ATOM 749 C C . GLN A 1 88 ? -5.854 6.883 5.825 1.00 98.00 88 GLN A C 1
ATOM 751 O O . GLN A 1 88 ? -5.235 7.343 4.864 1.00 98.00 88 GLN A O 1
ATOM 756 N N . ARG A 1 89 ? -5.257 6.695 7.013 1.00 98.00 89 ARG A N 1
ATOM 757 C CA . ARG A 1 89 ? -3.820 6.951 7.223 1.00 98.00 89 ARG A CA 1
ATOM 758 C C . ARG A 1 89 ? -2.959 6.038 6.346 1.00 98.00 89 ARG A C 1
ATOM 760 O O . ARG A 1 89 ? -2.049 6.527 5.684 1.00 98.00 89 ARG A O 1
ATOM 767 N N . ILE A 1 90 ? -3.271 4.741 6.302 1.00 98.25 90 ILE A N 1
ATOM 768 C CA . ILE A 1 90 ? -2.543 3.769 5.472 1.00 98.25 90 ILE A CA 1
ATOM 769 C C . ILE A 1 90 ? -2.674 4.112 3.984 1.00 98.25 90 ILE A C 1
ATOM 771 O O . ILE A 1 90 ? -1.675 4.112 3.268 1.00 98.25 90 ILE A O 1
ATOM 775 N N . LEU A 1 91 ? -3.882 4.432 3.515 1.00 98.12 91 LEU A N 1
ATOM 776 C CA . LEU A 1 91 ? -4.143 4.816 2.127 1.00 98.12 91 LEU A CA 1
ATOM 777 C C . LEU A 1 91 ? -3.370 6.072 1.731 1.00 98.12 91 LEU A C 1
ATOM 779 O O . LEU A 1 91 ? -2.776 6.110 0.658 1.00 98.12 91 LEU A O 1
ATOM 783 N N . LYS A 1 92 ? -3.318 7.075 2.612 1.00 98.00 92 LYS A N 1
ATOM 784 C CA . LYS A 1 92 ? -2.522 8.283 2.379 1.00 98.00 92 LYS A CA 1
ATOM 785 C C . LYS A 1 92 ? -1.029 7.966 2.288 1.00 98.00 92 LYS A C 1
ATOM 787 O O . LYS A 1 92 ? -0.370 8.419 1.360 1.00 98.00 92 LYS A O 1
ATOM 792 N N . ALA A 1 93 ? -0.503 7.184 3.229 1.00 97.75 93 ALA A N 1
ATOM 793 C CA . ALA A 1 93 ? 0.910 6.813 3.257 1.00 97.75 93 ALA A CA 1
ATOM 794 C C . ALA A 1 93 ? 1.317 6.024 2.004 1.00 97.75 93 ALA A C 1
ATOM 796 O O . ALA A 1 93 ? 2.268 6.388 1.319 1.00 97.75 93 ALA A O 1
ATOM 797 N N . THR A 1 94 ? 0.552 4.983 1.671 1.00 97.69 94 THR A N 1
ATOM 798 C CA . THR A 1 94 ? 0.799 4.143 0.492 1.00 97.69 94 THR A CA 1
ATOM 799 C C . THR A 1 94 ? 0.613 4.918 -0.810 1.00 97.69 94 THR A C 1
ATOM 801 O O . THR A 1 94 ? 1.468 4.827 -1.680 1.00 97.69 94 THR A O 1
ATOM 804 N N . GLY A 1 95 ? -0.433 5.739 -0.936 1.00 96.38 95 GLY A N 1
ATOM 805 C CA . GLY A 1 95 ? -0.654 6.582 -2.114 1.00 96.38 95 GLY A CA 1
ATOM 806 C C . GLY A 1 95 ? 0.480 7.582 -2.351 1.00 96.38 95 GLY A C 1
ATOM 807 O O . GLY A 1 95 ? 0.984 7.678 -3.466 1.00 96.38 95 GLY A O 1
ATOM 808 N N . ASN A 1 96 ? 0.941 8.264 -1.298 1.00 94.69 96 ASN A N 1
ATOM 809 C CA . ASN A 1 96 ? 2.083 9.178 -1.389 1.00 94.69 96 ASN A CA 1
ATOM 810 C C . ASN A 1 96 ? 3.373 8.444 -1.775 1.00 94.69 96 ASN A C 1
ATOM 812 O O . ASN A 1 96 ? 4.148 8.947 -2.584 1.00 94.69 96 ASN A O 1
ATOM 816 N N . TYR A 1 97 ? 3.600 7.257 -1.206 1.00 94.88 97 TYR A N 1
ATOM 817 C CA . TYR A 1 97 ? 4.773 6.439 -1.509 1.00 94.88 97 TYR A CA 1
ATOM 818 C C . TYR A 1 97 ? 4.787 6.013 -2.981 1.00 94.88 97 TYR A C 1
ATOM 820 O O . TYR A 1 97 ? 5.800 6.153 -3.660 1.00 94.88 97 TYR A O 1
ATOM 828 N N . LEU A 1 98 ? 3.640 5.565 -3.496 1.00 93.94 98 LEU A N 1
ATOM 829 C CA . LEU A 1 98 ? 3.475 5.196 -4.901 1.00 93.94 98 LEU A CA 1
ATOM 830 C C . LEU A 1 98 ? 3.679 6.386 -5.844 1.00 93.94 98 LEU A C 1
ATOM 832 O O . LEU A 1 98 ? 4.393 6.259 -6.835 1.00 93.94 98 LEU A O 1
ATOM 836 N N . TYR A 1 99 ? 3.096 7.542 -5.514 1.00 89.81 99 TYR A N 1
ATOM 837 C CA . TYR A 1 99 ? 3.270 8.768 -6.292 1.00 89.81 99 TYR A CA 1
ATOM 838 C C . TYR A 1 99 ? 4.743 9.183 -6.373 1.00 89.81 99 TYR A C 1
ATOM 840 O O . TYR A 1 99 ? 5.239 9.471 -7.458 1.00 89.81 99 TYR A O 1
ATOM 848 N N . PHE A 1 100 ? 5.456 9.166 -5.242 1.00 89.06 100 PHE A N 1
ATOM 849 C CA . PHE A 1 100 ? 6.881 9.491 -5.201 1.00 89.06 100 PHE A CA 1
ATOM 850 C C . PHE A 1 100 ? 7.703 8.570 -6.112 1.00 89.06 100 PHE A C 1
ATOM 852 O O . PHE A 1 100 ? 8.502 9.051 -6.911 1.00 89.06 100 PHE A O 1
ATOM 859 N N . TYR A 1 101 ? 7.488 7.256 -6.040 1.00 85.81 101 TYR A N 1
ATOM 860 C CA . TYR A 1 101 ? 8.233 6.316 -6.879 1.00 85.81 101 TYR A CA 1
ATOM 861 C C . TYR A 1 101 ? 7.974 6.515 -8.375 1.00 85.81 101 TYR A C 1
ATOM 863 O O . TYR A 1 101 ? 8.913 6.457 -9.171 1.00 85.81 101 TYR A O 1
ATOM 871 N N . GLU A 1 102 ? 6.723 6.762 -8.763 1.00 84.00 102 GLU A N 1
ATOM 872 C CA . GLU A 1 102 ? 6.359 6.966 -10.167 1.00 84.00 102 GLU A CA 1
ATOM 873 C C . GLU A 1 102 ? 6.894 8.307 -10.696 1.00 84.00 102 GLU A C 1
ATOM 875 O O . GLU A 1 102 ? 7.625 8.342 -11.683 1.00 84.00 102 GLU A O 1
ATOM 880 N N . HIS A 1 103 ? 6.582 9.414 -10.023 1.00 76.62 103 HIS A N 1
ATOM 881 C CA . HIS A 1 103 ? 6.801 10.758 -10.565 1.00 76.62 103 HIS A CA 1
ATOM 882 C C . HIS A 1 103 ? 8.172 11.344 -10.217 1.00 76.62 103 HIS A C 1
ATOM 884 O O . HIS A 1 103 ? 8.779 12.048 -11.024 1.00 76.62 103 HIS A O 1
ATOM 890 N N . VAL A 1 104 ? 8.700 11.036 -9.033 1.00 76.56 104 VAL A N 1
ATOM 891 C CA . VAL A 1 104 ? 9.953 11.625 -8.545 1.00 76.56 104 VAL A CA 1
ATOM 892 C C . VAL A 1 104 ? 11.134 10.716 -8.855 1.00 76.56 104 VAL A C 1
ATOM 894 O O . VAL A 1 104 ? 12.057 11.139 -9.543 1.00 76.56 104 VAL A O 1
ATOM 897 N N . ASP A 1 105 ? 11.098 9.463 -8.399 1.00 73.69 105 ASP A N 1
ATOM 898 C CA . ASP A 1 105 ? 12.238 8.546 -8.546 1.00 73.69 105 ASP A CA 1
ATOM 899 C C . ASP A 1 105 ? 12.388 8.042 -9.991 1.00 73.69 105 ASP A C 1
ATOM 901 O O . ASP A 1 105 ? 13.479 8.057 -10.560 1.00 73.69 105 ASP A O 1
ATOM 905 N N . THR A 1 106 ? 11.278 7.645 -10.626 1.00 71.25 106 THR A N 1
ATOM 906 C CA . THR A 1 106 ? 11.315 7.077 -11.985 1.00 71.25 106 THR A CA 1
ATOM 907 C C . THR A 1 106 ? 11.339 8.152 -13.072 1.00 71.25 106 THR A C 1
ATOM 909 O O . THR A 1 106 ? 12.102 8.033 -14.033 1.00 71.25 106 THR A O 1
ATOM 912 N N . MET A 1 107 ? 10.500 9.187 -12.954 1.00 71.38 107 MET A N 1
ATOM 913 C CA . MET A 1 107 ? 10.350 10.212 -13.997 1.00 71.38 107 MET A CA 1
ATOM 914 C C . MET A 1 107 ? 11.186 11.479 -13.757 1.00 71.38 107 MET A C 1
ATOM 916 O O . MET A 1 107 ? 11.410 12.233 -14.706 1.00 71.38 107 MET A O 1
ATOM 920 N N . GLY A 1 108 ? 11.699 11.700 -12.540 1.00 74.25 108 GLY A N 1
ATOM 921 C CA . GLY A 1 108 ? 12.525 12.866 -12.214 1.00 74.25 108 GLY A CA 1
ATOM 922 C C . GLY A 1 108 ? 11.778 14.199 -12.307 1.00 74.25 108 GLY A C 1
ATOM 923 O O . GLY A 1 108 ? 12.402 15.221 -12.592 1.00 74.25 108 GLY A O 1
ATOM 924 N N . GLU A 1 109 ? 10.452 14.198 -12.135 1.00 74.44 109 GLU A N 1
ATOM 925 C CA . GLU A 1 109 ? 9.599 15.367 -12.389 1.00 74.44 109 GLU A CA 1
ATOM 926 C C . GLU A 1 109 ? 9.761 16.474 -11.336 1.00 74.44 109 GLU A C 1
ATOM 928 O O . GLU A 1 109 ? 9.523 17.645 -11.635 1.00 74.44 109 GLU A O 1
ATOM 933 N N . GLU A 1 110 ? 10.198 16.134 -10.121 1.00 74.44 110 GLU A N 1
ATOM 934 C CA . GLU A 1 110 ? 10.315 17.069 -9.002 1.00 74.44 110 GLU A CA 1
ATOM 935 C C . GLU A 1 110 ? 11.580 16.804 -8.173 1.00 74.44 110 GLU A C 1
ATOM 937 O O . GLU A 1 110 ? 12.004 15.664 -8.002 1.00 74.44 110 GLU A O 1
ATOM 942 N N . TYR A 1 111 ? 12.198 17.864 -7.641 1.00 76.75 111 TYR A N 1
ATOM 943 C CA . TYR A 1 111 ? 13.246 17.720 -6.632 1.00 76.75 111 TYR A CA 1
ATOM 944 C C . TYR A 1 111 ? 12.601 17.621 -5.250 1.00 76.75 111 TYR A C 1
ATOM 946 O O . TYR A 1 111 ? 11.955 18.565 -4.803 1.00 76.75 111 TYR A O 1
ATOM 954 N N . VAL A 1 112 ? 12.832 16.505 -4.565 1.00 81.50 112 VAL A N 1
ATOM 955 C CA . VAL A 1 112 ? 12.382 16.265 -3.190 1.00 81.50 112 VAL A CA 1
ATOM 956 C C . VAL A 1 112 ? 13.611 16.163 -2.296 1.00 81.50 112 VAL A C 1
ATOM 958 O O . VAL A 1 112 ? 14.594 15.514 -2.654 1.00 81.50 112 VAL A O 1
ATOM 961 N N . SER A 1 113 ? 13.586 16.824 -1.140 1.00 86.56 113 SER A N 1
ATOM 962 C CA . SER A 1 113 ? 14.728 16.806 -0.224 1.00 86.56 113 SER A CA 1
ATOM 963 C C . SER A 1 113 ? 14.896 15.442 0.454 1.00 86.56 113 SER A C 1
ATOM 965 O O . SER A 1 113 ? 13.917 14.753 0.740 1.00 86.56 113 SER A O 1
ATOM 967 N N . ASP A 1 114 ? 16.131 15.083 0.823 1.00 87.31 114 ASP A N 1
ATOM 968 C CA . ASP A 1 114 ? 16.421 13.838 1.561 1.00 87.31 114 ASP A CA 1
ATOM 969 C C . ASP A 1 114 ? 15.571 13.694 2.833 1.00 87.31 114 ASP A C 1
ATOM 971 O O . ASP A 1 114 ? 15.178 12.593 3.220 1.00 87.31 114 ASP A O 1
ATOM 975 N N . LYS A 1 115 ? 15.254 14.823 3.479 1.00 92.31 115 LYS A N 1
ATOM 976 C CA . LYS A 1 115 ? 14.396 14.865 4.663 1.00 92.31 115 LYS A CA 1
ATOM 977 C C . LYS A 1 115 ? 12.964 14.434 4.336 1.00 92.31 115 LYS A C 1
ATOM 979 O O . LYS A 1 115 ? 12.391 13.642 5.075 1.00 92.31 115 LYS A O 1
ATOM 984 N N . GLU A 1 116 ? 12.396 14.933 3.245 1.00 90.25 116 GLU A N 1
ATOM 985 C CA . GLU A 1 116 ? 11.045 14.563 2.808 1.00 90.25 116 GLU A CA 1
ATOM 986 C C . GLU A 1 116 ? 10.987 13.092 2.376 1.00 90.25 116 GLU A C 1
ATOM 988 O O . GLU A 1 116 ? 10.043 12.386 2.730 1.00 90.25 116 GLU A O 1
ATOM 993 N N . ILE A 1 117 ? 12.033 12.591 1.706 1.00 89.88 117 ILE A N 1
ATOM 994 C CA . ILE A 1 117 ? 12.171 11.164 1.367 1.00 89.88 117 ILE A CA 1
ATOM 995 C C . ILE A 1 117 ? 12.204 10.310 2.641 1.00 89.88 117 ILE A C 1
ATOM 997 O O . ILE A 1 117 ? 11.550 9.266 2.721 1.00 89.88 117 ILE A O 1
ATOM 1001 N N . GLN A 1 118 ? 12.942 10.753 3.660 1.00 92.75 118 GLN A N 1
ATOM 1002 C CA . GLN A 1 118 ? 13.009 10.061 4.941 1.00 92.75 118 GLN A CA 1
ATOM 1003 C C . GLN A 1 118 ? 11.646 10.043 5.645 1.00 92.75 118 GLN A C 1
ATOM 1005 O O . GLN A 1 118 ? 11.219 8.987 6.110 1.00 92.75 118 GLN A O 1
ATOM 1010 N N . GLU A 1 119 ? 10.949 11.178 5.706 1.00 95.00 119 GLU A N 1
ATOM 1011 C CA . GLU A 1 119 ? 9.612 11.278 6.303 1.00 95.00 119 GLU A CA 1
ATOM 1012 C C . GLU A 1 119 ? 8.599 10.376 5.584 1.00 95.00 119 GLU A C 1
ATOM 1014 O O . GLU A 1 119 ? 7.827 9.670 6.237 1.00 95.00 119 GLU A O 1
ATOM 1019 N N . LEU A 1 120 ? 8.655 10.322 4.250 1.00 94.69 120 LEU A N 1
ATOM 1020 C CA . LEU A 1 120 ? 7.841 9.424 3.434 1.00 94.69 120 LEU A CA 1
ATOM 1021 C C . LEU A 1 120 ? 8.099 7.948 3.777 1.00 94.69 120 LEU A C 1
ATOM 1023 O O . LEU A 1 120 ? 7.158 7.181 3.994 1.00 94.69 120 LEU A O 1
ATOM 1027 N N . CYS A 1 121 ? 9.372 7.551 3.855 1.00 93.31 121 CYS A N 1
ATOM 1028 C CA . CYS A 1 121 ? 9.761 6.188 4.213 1.00 93.31 121 CYS A CA 1
ATOM 1029 C C . CYS A 1 121 ? 9.299 5.810 5.627 1.00 93.31 121 CYS A C 1
ATOM 1031 O O . CYS A 1 121 ? 8.807 4.701 5.844 1.00 93.31 121 CYS A O 1
ATOM 1033 N N . GLU A 1 122 ? 9.445 6.712 6.599 1.00 96.19 122 GLU A N 1
ATOM 1034 C CA . GLU A 1 122 ? 9.004 6.470 7.975 1.00 96.19 122 GLU A CA 1
ATOM 1035 C C . GLU A 1 122 ? 7.479 6.364 8.083 1.00 96.19 122 GLU A C 1
ATOM 1037 O O . GLU A 1 122 ? 6.973 5.483 8.784 1.00 96.19 122 GLU A O 1
ATOM 1042 N N . GLU A 1 123 ? 6.729 7.178 7.338 1.00 96.88 123 GLU A N 1
ATOM 1043 C CA . GLU A 1 123 ? 5.270 7.073 7.318 1.00 96.88 123 GLU A CA 1
ATOM 1044 C C . GLU A 1 123 ? 4.806 5.772 6.643 1.00 96.88 123 GLU A C 1
ATOM 1046 O O . GLU A 1 123 ? 3.881 5.127 7.139 1.00 96.88 123 GLU A O 1
ATOM 1051 N N . MET A 1 124 ? 5.490 5.300 5.594 1.00 96.25 124 MET A N 1
ATOM 1052 C CA . MET A 1 124 ? 5.214 3.985 5.001 1.00 96.25 124 MET A CA 1
ATOM 1053 C C . MET A 1 124 ? 5.498 2.839 5.993 1.00 96.25 124 MET A C 1
ATOM 1055 O O . MET A 1 124 ? 4.693 1.913 6.131 1.00 96.25 124 MET A O 1
ATOM 1059 N N . LYS A 1 125 ? 6.587 2.914 6.772 1.00 96.38 125 LYS A N 1
ATOM 1060 C CA . LYS A 1 125 ? 6.860 1.951 7.861 1.00 96.38 125 LYS A CA 1
ATOM 1061 C C . LYS A 1 125 ? 5.782 1.991 8.944 1.00 96.38 125 LYS A C 1
ATOM 1063 O O . LYS A 1 125 ? 5.391 0.944 9.469 1.00 96.38 125 LYS A O 1
ATOM 1068 N N . ALA A 1 126 ? 5.310 3.181 9.313 1.00 97.50 126 ALA A N 1
ATOM 1069 C CA . ALA A 1 126 ? 4.218 3.339 10.267 1.00 97.50 126 ALA A CA 1
ATOM 1070 C C . ALA A 1 126 ? 2.914 2.737 9.726 1.00 97.50 126 ALA A C 1
ATOM 1072 O O . ALA A 1 126 ? 2.251 1.995 10.449 1.00 97.50 126 ALA A O 1
ATOM 1073 N N . ALA A 1 127 ? 2.595 2.962 8.450 1.00 97.44 127 ALA A N 1
ATOM 1074 C CA . ALA A 1 127 ? 1.429 2.389 7.787 1.00 97.44 127 ALA A CA 1
ATOM 1075 C C . ALA A 1 127 ? 1.460 0.854 7.762 1.00 97.44 127 ALA A C 1
ATOM 1077 O O . ALA A 1 127 ? 0.454 0.223 8.077 1.00 97.44 127 ALA A O 1
ATOM 1078 N N . THR A 1 128 ? 2.614 0.238 7.488 1.00 96.50 128 THR A N 1
ATOM 1079 C CA . THR A 1 128 ? 2.769 -1.227 7.538 1.00 96.50 128 THR A CA 1
ATOM 1080 C C . THR A 1 128 ? 2.514 -1.789 8.939 1.00 96.50 128 THR A C 1
ATOM 1082 O O . THR A 1 128 ? 1.825 -2.799 9.089 1.00 96.50 128 THR A O 1
ATOM 1085 N N . ARG A 1 129 ? 3.020 -1.127 9.988 1.00 97.50 129 ARG A N 1
ATOM 1086 C CA . ARG A 1 129 ? 2.746 -1.528 11.380 1.00 97.50 129 ARG A CA 1
ATOM 1087 C C . ARG A 1 129 ? 1.275 -1.324 11.746 1.00 97.50 129 ARG A C 1
ATOM 1089 O O . ARG A 1 129 ? 0.682 -2.188 12.379 1.00 97.50 129 ARG A O 1
ATOM 1096 N N . LEU A 1 130 ? 0.676 -0.215 11.317 1.00 97.69 130 LEU A N 1
ATOM 1097 C CA . LEU A 1 130 ? -0.737 0.068 11.553 1.00 97.69 130 LEU A CA 1
ATOM 1098 C C . LEU A 1 130 ? -1.644 -0.941 10.840 1.00 97.69 130 LEU A C 1
ATOM 1100 O O . LEU A 1 130 ? -2.631 -1.382 11.423 1.00 97.69 130 LEU A O 1
ATOM 1104 N N . TRP A 1 131 ? -1.287 -1.365 9.625 1.00 97.00 131 TRP A N 1
ATOM 1105 C CA . TRP A 1 131 ? -1.976 -2.449 8.927 1.00 97.00 131 TRP A CA 1
ATOM 1106 C C . TRP A 1 131 ? -2.008 -3.725 9.771 1.00 97.00 131 TRP A C 1
ATOM 1108 O O . TRP A 1 131 ? -3.078 -4.305 9.941 1.00 97.00 131 TRP A O 1
ATOM 1118 N N . ALA A 1 132 ? -0.883 -4.120 10.373 1.00 95.88 132 ALA A N 1
ATOM 1119 C CA . ALA A 1 132 ? -0.828 -5.300 11.237 1.00 95.88 132 ALA A CA 1
ATOM 1120 C C . ALA A 1 132 ? -1.783 -5.210 12.448 1.00 95.88 132 ALA A C 1
ATOM 1122 O O . ALA A 1 132 ? -2.347 -6.222 12.863 1.00 95.88 132 ALA A O 1
ATOM 1123 N N . GLU A 1 133 ? -2.033 -4.010 12.981 1.00 96.19 133 GLU A N 1
ATOM 1124 C CA . GLU A 1 133 ? -2.987 -3.805 14.084 1.00 96.19 133 GLU A CA 1
ATOM 1125 C C . GLU A 1 133 ? -4.452 -3.967 13.650 1.00 96.19 133 GLU A C 1
ATOM 1127 O O . GLU A 1 133 ? -5.297 -4.458 14.418 1.00 96.19 133 GLU A O 1
ATOM 1132 N N . ILE A 1 134 ? -4.761 -3.550 12.418 1.00 94.94 134 ILE A N 1
ATOM 1133 C CA . ILE A 1 134 ? -6.130 -3.528 11.894 1.00 94.94 134 ILE A CA 1
ATOM 1134 C C . ILE A 1 134 ? -6.482 -4.727 11.009 1.00 94.94 134 ILE A C 1
ATOM 1136 O O . ILE A 1 134 ? -7.665 -4.935 10.745 1.00 94.94 134 ILE A O 1
ATOM 1140 N N . MET A 1 135 ? -5.508 -5.545 10.590 1.00 92.69 135 MET A N 1
ATOM 1141 C CA . MET A 1 135 ? -5.717 -6.634 9.622 1.00 92.69 135 MET A CA 1
ATOM 1142 C C . MET A 1 135 ? -6.842 -7.591 10.046 1.00 92.69 135 MET A C 1
ATOM 1144 O O . MET A 1 135 ? -7.707 -7.933 9.251 1.00 92.69 135 MET A O 1
ATOM 1148 N N . ARG A 1 136 ? -6.921 -7.915 11.344 1.00 88.06 136 ARG A N 1
ATOM 1149 C CA . ARG A 1 136 ? -7.964 -8.784 11.920 1.00 88.06 136 ARG A CA 1
ATOM 1150 C C . ARG A 1 136 ? -9.386 -8.247 11.750 1.00 88.06 136 ARG A C 1
ATOM 1152 O O . ARG A 1 136 ? -10.335 -9.019 11.850 1.00 88.06 136 ARG A O 1
ATOM 1159 N N . TYR A 1 137 ? -9.530 -6.931 11.601 1.00 85.62 137 TYR A N 1
ATOM 1160 C CA . TYR A 1 137 ? -10.813 -6.299 11.329 1.00 85.62 137 TYR A CA 1
ATOM 1161 C C . TYR A 1 137 ? -11.118 -6.405 9.844 1.00 85.62 137 TYR A C 1
ATOM 1163 O O . TYR A 1 137 ? -12.189 -6.891 9.510 1.00 85.62 137 TYR A O 1
ATOM 1171 N N . ALA A 1 138 ? -10.156 -6.060 8.979 1.00 82.50 138 ALA A N 1
ATOM 1172 C CA . ALA A 1 138 ? -10.287 -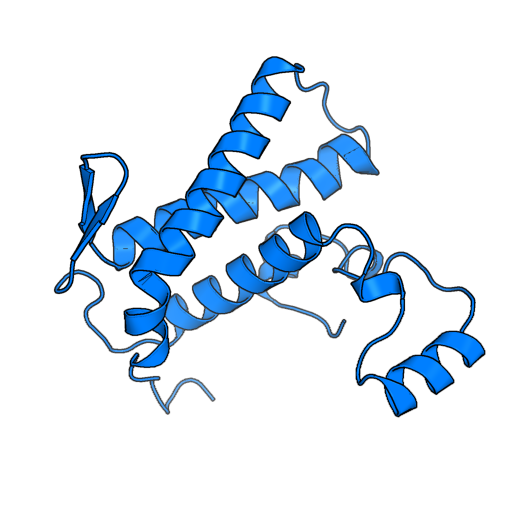6.191 7.527 1.00 82.50 138 ALA A CA 1
ATOM 1173 C C . ALA A 1 138 ? -10.637 -7.629 7.087 1.00 82.50 138 ALA A C 1
ATOM 1175 O O . ALA A 1 138 ? -11.468 -7.806 6.203 1.00 82.50 138 ALA A O 1
ATOM 1176 N N . ASP A 1 139 ? -10.094 -8.650 7.759 1.00 81.38 139 ASP A N 1
ATOM 1177 C CA . ASP A 1 139 ? -10.393 -10.069 7.498 1.00 81.38 139 ASP A CA 1
ATOM 1178 C C . ASP A 1 139 ? -11.841 -10.480 7.821 1.00 81.38 139 ASP A C 1
ATOM 1180 O O . ASP A 1 139 ? -12.306 -11.532 7.381 1.00 81.38 139 ASP A O 1
ATOM 1184 N N . ARG A 1 140 ? -12.551 -9.693 8.637 1.00 79.12 140 ARG A N 1
ATOM 1185 C CA . ARG A 1 140 ? -13.912 -9.994 9.111 1.00 79.12 140 ARG A CA 1
ATOM 1186 C C . ARG A 1 140 ? -14.982 -9.143 8.441 1.00 79.12 140 ARG A C 1
ATOM 1188 O O . ARG A 1 140 ? -16.150 -9.304 8.786 1.00 79.12 140 ARG A O 1
ATOM 1195 N N . VAL A 1 141 ? -14.583 -8.255 7.531 1.00 75.50 141 VAL A N 1
ATOM 1196 C CA . VAL A 1 141 ? -15.487 -7.278 6.933 1.00 75.50 141 VAL A CA 1
ATOM 1197 C C . VAL A 1 141 ? -16.560 -7.953 6.086 1.00 75.50 141 VAL A C 1
ATOM 1199 O O . VAL A 1 141 ? -16.265 -8.820 5.256 1.00 75.50 141 VAL A O 1
ATOM 1202 N N . VAL A 1 142 ? -17.810 -7.527 6.269 1.00 72.44 142 VAL A N 1
ATOM 1203 C CA . VAL A 1 142 ? -18.926 -7.956 5.423 1.00 72.44 142 VAL A CA 1
ATOM 1204 C C . VAL A 1 142 ? -18.907 -7.190 4.100 1.00 72.44 142 VAL A C 1
ATOM 1206 O O . VAL A 1 142 ? -19.036 -5.968 4.052 1.00 72.44 142 VAL A O 1
ATOM 1209 N N . VAL A 1 143 ? -18.761 -7.936 3.004 1.00 70.81 143 VAL A N 1
ATOM 1210 C CA . VAL A 1 143 ? -18.767 -7.395 1.638 1.00 70.81 143 VAL A CA 1
ATOM 1211 C C . VAL A 1 143 ? -20.198 -7.290 1.111 1.00 70.81 143 VAL A C 1
ATOM 1213 O O . VAL A 1 143 ? -20.952 -8.271 1.149 1.00 70.81 143 VAL A O 1
ATOM 1216 N N . ASN A 1 144 ? -20.545 -6.135 0.542 1.00 67.44 144 ASN A N 1
ATOM 1217 C CA . ASN A 1 144 ? -21.820 -5.923 -0.130 1.00 67.44 144 ASN A CA 1
ATOM 1218 C C . ASN A 1 144 ? -21.904 -6.756 -1.421 1.00 67.44 144 ASN A C 1
ATOM 1220 O O . ASN A 1 144 ? -21.131 -6.576 -2.365 1.00 67.44 144 ASN A O 1
ATOM 1224 N N . LYS A 1 145 ? -22.877 -7.671 -1.493 1.00 60.88 145 LYS A N 1
ATOM 1225 C CA . LYS A 1 145 ? -23.067 -8.568 -2.650 1.00 60.88 145 LYS A CA 1
ATOM 1226 C C . LYS A 1 145 ? -23.595 -7.871 -3.909 1.00 60.88 145 LYS A C 1
ATOM 1228 O O . LYS A 1 145 ? -23.612 -8.502 -4.961 1.00 60.88 145 LYS A O 1
ATOM 1233 N N . ASN A 1 146 ? -24.020 -6.610 -3.816 1.00 61.59 146 ASN A N 1
ATOM 1234 C CA . ASN A 1 146 ? -24.638 -5.874 -4.922 1.00 61.59 146 ASN A CA 1
ATOM 1235 C C . ASN A 1 146 ? -23.631 -5.092 -5.789 1.00 61.59 146 ASN A C 1
ATOM 1237 O O . ASN A 1 146 ? -24.049 -4.383 -6.698 1.00 61.59 146 ASN A O 1
ATOM 1241 N N . VAL A 1 147 ? -22.323 -5.196 -5.518 1.00 57.25 147 VAL A N 1
ATOM 1242 C CA . VAL A 1 147 ? -21.258 -4.455 -6.230 1.00 57.25 147 VAL A CA 1
ATOM 1243 C C . VAL A 1 147 ? -20.671 -5.256 -7.419 1.00 57.25 147 VAL A C 1
ATOM 1245 O O . VAL A 1 147 ? -19.582 -4.953 -7.901 1.00 57.25 147 VAL A O 1
ATOM 1248 N N . LEU A 1 148 ? -21.381 -6.279 -7.918 1.00 50.69 148 LEU A N 1
ATOM 1249 C CA . LEU A 1 148 ? -20.999 -7.083 -9.096 1.00 50.69 148 LEU A CA 1
ATOM 1250 C C . LEU A 1 148 ? -21.931 -6.856 -10.289 1.00 50.69 148 LEU A C 1
ATOM 1252 O O . LEU A 1 148 ? -23.161 -6.976 -10.101 1.00 50.69 148 LEU A O 1
#